Protein AF-A0A7W9Q2K6-F1 (afdb_monomer_lite)

Secondary structure (DSSP, 8-state):
--SEEE-TT----SHHHHHSBTTEEEETTEEEE-S--SSHHHHHHHHHHHHH-TT--EEETTSSPPGGG---SEEEETTEEE-----GGGTT---EEEE-TTS-EEEE----

Radius of gyration: 14.43 Å; chains: 1; bounding box: 39×26×38 Å

pLDDT: mean 93.36, std 7.51, range [47.97, 98.19]

Structure (mmCIF, N/CA/C/O backbone):
data_AF-A0A7W9Q2K6-F1
#
_entry.id   AF-A0A7W9Q2K6-F1
#
loop_
_atom_site.group_PDB
_atom_site.id
_atom_site.type_symbol
_atom_site.label_atom_id
_atom_site.label_alt_id
_atom_site.label_comp_id
_atom_site.label_asym_id
_atom_site.label_entity_id
_atom_site.label_seq_id
_atom_site.pdbx_PDB_ins_code
_atom_site.Cartn_x
_atom_site.Cartn_y
_atom_site.Cartn_z
_atom_site.occupancy
_atom_site.B_iso_or_equiv
_atom_site.auth_seq_id
_atom_site.auth_comp_id
_atom_site.auth_asym_id
_atom_site.auth_atom_id
_atom_site.pdbx_P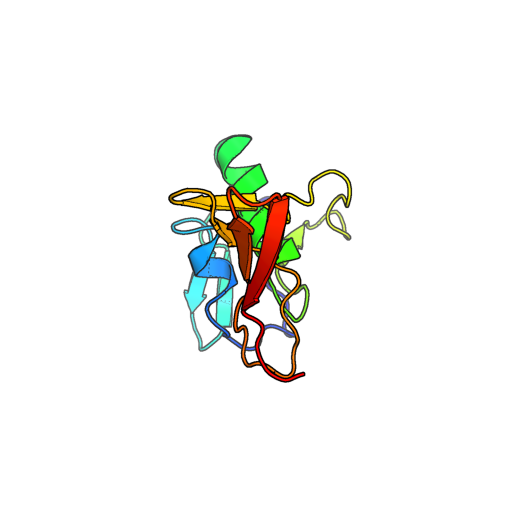DB_model_num
ATOM 1 N N . MET A 1 1 ? 8.959 3.085 -18.955 1.00 47.97 1 MET A N 1
ATOM 2 C CA . MET A 1 1 ? 8.893 2.147 -17.815 1.00 47.97 1 MET A CA 1
ATOM 3 C C . MET A 1 1 ? 8.063 2.864 -16.783 1.00 47.97 1 MET A C 1
ATOM 5 O O . MET A 1 1 ? 8.471 3.899 -16.271 1.00 47.97 1 MET A O 1
ATOM 9 N N . ASP A 1 2 ? 6.804 2.476 -16.727 1.00 60.84 2 ASP A N 1
ATOM 10 C CA . ASP A 1 2 ? 5.732 3.457 -16.723 1.00 60.84 2 ASP A CA 1
ATOM 11 C C . ASP A 1 2 ? 5.330 3.830 -15.298 1.00 60.84 2 ASP A C 1
ATOM 13 O O . ASP A 1 2 ? 4.727 3.056 -14.558 1.00 60.84 2 ASP A O 1
ATOM 17 N N . GLY A 1 3 ? 5.726 5.048 -14.926 1.00 85.31 3 GLY A N 1
ATOM 18 C CA . GLY A 1 3 ? 5.231 5.825 -13.794 1.00 85.31 3 GLY A CA 1
ATOM 19 C C . GLY A 1 3 ? 5.722 5.422 -12.408 1.00 85.31 3 GLY A C 1
ATOM 20 O O . GLY A 1 3 ? 5.891 6.318 -11.587 1.00 85.31 3 GLY A O 1
ATOM 21 N N . TRP A 1 4 ? 5.979 4.140 -12.142 1.00 94.25 4 TRP A N 1
ATOM 22 C CA . TRP A 1 4 ? 6.143 3.615 -10.781 1.00 94.25 4 TRP A CA 1
ATOM 23 C C . TRP A 1 4 ? 7.320 2.650 -10.632 1.00 94.25 4 TRP A C 1
ATOM 25 O O . TRP A 1 4 ? 7.664 1.920 -11.557 1.00 94.25 4 TRP A O 1
ATOM 35 N N . TYR A 1 5 ? 7.909 2.612 -9.437 1.00 95.44 5 TYR A N 1
ATOM 36 C CA . TYR A 1 5 ? 8.941 1.645 -9.062 1.00 95.44 5 TYR A CA 1
ATOM 37 C C . TYR A 1 5 ? 8.883 1.309 -7.566 1.00 95.44 5 TYR A C 1
ATOM 39 O O . TYR A 1 5 ? 8.270 2.036 -6.779 1.00 95.44 5 TYR A O 1
ATOM 47 N N . VAL A 1 6 ? 9.529 0.205 -7.181 1.00 97.00 6 VAL A N 1
ATOM 48 C CA . VAL A 1 6 ? 9.811 -0.133 -5.779 1.00 97.00 6 VAL A CA 1
ATOM 49 C C . VAL A 1 6 ? 11.305 0.045 -5.533 1.00 97.00 6 VAL A C 1
ATOM 51 O O . VAL A 1 6 ? 12.116 -0.498 -6.280 1.00 97.00 6 VAL A O 1
ATOM 54 N N . ASP A 1 7 ? 11.673 0.826 -4.521 1.00 95.94 7 ASP A N 1
ATOM 55 C CA . ASP A 1 7 ? 13.077 1.072 -4.188 1.00 95.94 7 ASP A CA 1
ATOM 56 C C . ASP A 1 7 ? 13.699 0.025 -3.249 1.00 95.94 7 ASP A C 1
ATOM 58 O O . ASP A 1 7 ? 13.056 -0.914 -2.770 1.00 95.94 7 ASP A O 1
ATOM 62 N N . ASP A 1 8 ? 14.997 0.183 -3.001 1.00 95.94 8 ASP A N 1
ATOM 63 C CA . ASP A 1 8 ? 15.830 -0.770 -2.275 1.00 95.94 8 ASP A CA 1
ATOM 64 C C . ASP A 1 8 ? 15.499 -0.904 -0.785 1.00 95.94 8 ASP A C 1
ATOM 66 O O . ASP A 1 8 ? 15.846 -1.933 -0.200 1.00 95.94 8 ASP A O 1
ATOM 70 N N . ARG A 1 9 ? 14.770 0.063 -0.214 1.00 96.06 9 ARG A N 1
ATOM 71 C CA . ARG A 1 9 ? 14.300 0.069 1.179 1.00 96.06 9 ARG A CA 1
ATOM 72 C C . ARG A 1 9 ? 13.164 -0.929 1.421 1.00 96.06 9 ARG A 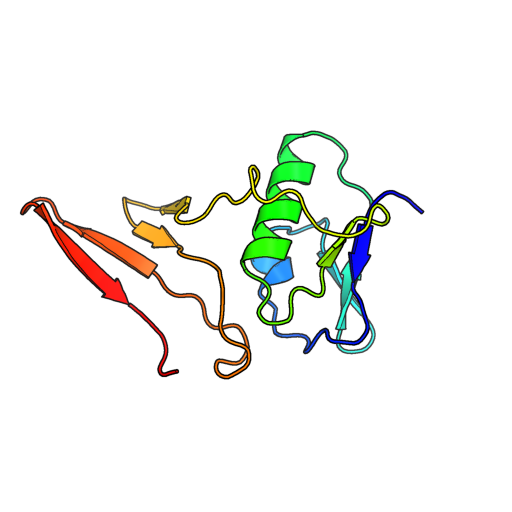C 1
ATOM 74 O O . ARG A 1 9 ? 12.748 -1.092 2.564 1.00 96.06 9 ARG A O 1
ATOM 81 N N . CYS A 1 10 ? 12.636 -1.574 0.377 1.00 97.19 10 CYS A N 1
ATOM 82 C CA . CYS A 1 10 ? 11.595 -2.588 0.508 1.00 97.19 10 CYS A CA 1
ATOM 83 C C . CYS A 1 10 ? 12.080 -3.766 1.365 1.00 97.19 10 CYS A C 1
ATOM 85 O O . CYS A 1 10 ? 13.122 -4.358 1.091 1.00 97.19 10 CYS A O 1
ATOM 87 N N . THR A 1 11 ? 11.278 -4.137 2.363 1.00 96.31 11 THR A N 1
ATOM 88 C CA . THR A 1 11 ? 11.555 -5.238 3.300 1.00 96.31 11 THR A CA 1
ATOM 89 C C . THR A 1 11 ? 10.738 -6.503 3.016 1.00 96.31 11 THR A C 1
ATOM 91 O O . THR A 1 11 ? 10.676 -7.390 3.858 1.00 96.31 11 THR A O 1
ATOM 94 N N . ASN A 1 12 ? 10.074 -6.580 1.856 1.00 96.44 12 ASN A N 1
ATOM 95 C CA . ASN A 1 12 ? 9.202 -7.696 1.457 1.00 96.44 12 ASN A CA 1
ATOM 96 C C . ASN A 1 12 ? 8.078 -8.036 2.457 1.00 96.44 12 ASN A C 1
ATOM 98 O O . ASN A 1 12 ? 7.692 -9.187 2.614 1.00 96.44 12 ASN A O 1
ATOM 102 N N . CYS A 1 13 ? 7.526 -7.020 3.120 1.00 95.25 13 CYS A N 1
ATOM 103 C CA . CYS A 1 13 ? 6.488 -7.158 4.150 1.00 95.25 13 CYS A CA 1
ATOM 104 C C . CYS A 1 13 ? 5.082 -7.565 3.655 1.00 95.25 13 CYS A C 1
ATOM 106 O O . CYS A 1 13 ? 4.131 -7.485 4.420 1.00 95.25 13 CYS A O 1
ATOM 108 N N . ASP A 1 14 ? 4.919 -7.921 2.379 1.00 95.31 14 ASP A N 1
ATOM 109 C CA . ASP A 1 14 ? 3.645 -8.269 1.721 1.00 95.31 14 ASP A CA 1
ATOM 110 C C . ASP A 1 14 ? 2.581 -7.160 1.567 1.00 95.31 14 ASP A C 1
ATOM 112 O O . ASP A 1 14 ? 1.858 -7.154 0.574 1.00 95.31 14 ASP A O 1
ATOM 116 N N . VAL A 1 15 ? 2.543 -6.154 2.443 1.00 96.88 15 VAL A N 1
ATOM 117 C CA . VAL A 1 15 ? 1.517 -5.086 2.487 1.00 96.88 15 VAL A CA 1
ATOM 118 C C . VAL A 1 15 ? 1.147 -4.502 1.124 1.00 96.88 15 VAL A C 1
ATOM 120 O O . VAL A 1 15 ? -0.026 -4.341 0.805 1.00 96.88 15 VAL A O 1
ATOM 123 N N . ALA A 1 16 ? 2.134 -4.187 0.285 1.00 97.44 16 ALA A N 1
ATOM 124 C CA . ALA A 1 16 ? 1.877 -3.575 -1.017 1.00 97.44 16 ALA A CA 1
ATOM 125 C C . ALA A 1 16 ? 1.021 -4.465 -1.939 1.00 97.44 16 ALA A C 1
ATOM 127 O O . ALA A 1 16 ? 0.198 -3.953 -2.700 1.00 97.44 16 ALA A O 1
ATOM 128 N N . ARG A 1 17 ? 1.180 -5.791 -1.844 1.00 97.12 17 ARG A N 1
ATOM 129 C CA . ARG A 1 17 ? 0.417 -6.778 -2.622 1.00 97.12 17 ARG A CA 1
ATOM 130 C C . ARG A 1 17 ? -1.028 -6.896 -2.144 1.00 97.12 17 ARG A C 1
ATOM 132 O O . ARG A 1 17 ? -1.895 -7.193 -2.958 1.00 97.12 17 ARG A O 1
ATOM 139 N N . GLN A 1 18 ? -1.296 -6.587 -0.875 1.00 96.31 18 GLN A N 1
ATOM 140 C CA . GLN A 1 18 ? -2.650 -6.569 -0.309 1.00 96.31 18 GLN A CA 1
ATOM 141 C C . GLN A 1 18 ? -3.496 -5.432 -0.900 1.00 96.31 18 GLN A C 1
ATOM 143 O O . GLN A 1 18 ? -4.679 -5.617 -1.166 1.00 96.31 18 GLN A O 1
ATOM 148 N N . PHE A 1 19 ? -2.888 -4.267 -1.155 1.00 97.50 19 PHE A N 1
ATOM 149 C CA . PHE A 1 19 ? -3.602 -3.082 -1.656 1.00 97.50 19 PHE A CA 1
ATOM 150 C C . PHE A 1 19 ? -3.596 -2.936 -3.181 1.00 97.50 19 PHE A C 1
ATOM 152 O O . PHE A 1 19 ? -4.500 -2.319 -3.746 1.00 97.50 19 PHE A O 1
ATOM 159 N N . ALA A 1 20 ? -2.596 -3.496 -3.862 1.00 97.44 20 ALA A N 1
ATOM 160 C CA . ALA A 1 20 ? -2.458 -3.402 -5.312 1.00 97.44 20 ALA A CA 1
ATOM 161 C C . ALA A 1 20 ? -2.210 -4.778 -5.969 1.00 97.44 20 ALA A C 1
ATOM 163 O O . ALA A 1 20 ? -1.225 -4.940 -6.701 1.00 97.44 20 ALA A O 1
ATOM 164 N N . PRO A 1 21 ? -3.086 -5.781 -5.741 1.00 96.75 21 PRO A N 1
ATOM 165 C CA . PRO A 1 21 ? -2.927 -7.101 -6.342 1.00 96.75 21 PRO A CA 1
ATOM 166 C C . PRO A 1 21 ? -2.974 -7.010 -7.872 1.00 96.75 21 PRO A C 1
ATOM 168 O O . PRO A 1 21 ? -3.751 -6.245 -8.449 1.00 96.75 21 PRO A O 1
ATOM 171 N N . GLY A 1 22 ? -2.098 -7.767 -8.536 1.00 96.44 22 GLY A N 1
ATOM 172 C CA . GLY A 1 22 ? -1.941 -7.752 -9.997 1.00 96.44 22 GLY A CA 1
ATOM 173 C C . GLY A 1 22 ? -1.173 -6.545 -10.561 1.00 96.44 22 GLY A C 1
ATOM 174 O O . GLY A 1 22 ? -0.828 -6.560 -11.742 1.00 96.44 22 GLY A O 1
ATOM 175 N N . LEU A 1 23 ? -0.876 -5.533 -9.735 1.00 97.75 23 LEU A N 1
ATOM 176 C CA . LEU A 1 23 ? 0.034 -4.421 -10.050 1.00 97.75 23 LEU A CA 1
ATOM 177 C C . LEU A 1 23 ? 1.374 -4.588 -9.339 1.00 97.75 23 LEU A C 1
ATOM 179 O O . LEU A 1 23 ? 2.420 -4.319 -9.925 1.00 97.75 23 LEU A O 1
ATOM 183 N N . ILE A 1 24 ? 1.338 -5.050 -8.088 1.00 98.19 24 ILE A N 1
ATOM 184 C CA . ILE A 1 24 ? 2.514 -5.366 -7.284 1.00 98.19 24 ILE A CA 1
ATOM 185 C C . ILE A 1 24 ? 2.616 -6.880 -7.114 1.00 98.19 24 ILE A C 1
ATOM 187 O O . ILE A 1 24 ? 1.637 -7.549 -6.783 1.00 98.19 24 ILE A O 1
ATOM 191 N N . GLY A 1 25 ? 3.814 -7.409 -7.340 1.00 97.94 25 GLY A N 1
ATOM 192 C CA . GLY A 1 25 ? 4.155 -8.815 -7.149 1.00 97.94 25 GLY A CA 1
ATOM 193 C C . GLY A 1 25 ? 5.368 -8.985 -6.248 1.00 97.94 25 GLY A C 1
ATOM 194 O O . GLY A 1 25 ? 5.788 -8.050 -5.563 1.00 97.94 25 GLY A O 1
ATOM 195 N N . GLU A 1 26 ? 5.927 -10.189 -6.242 1.00 97.69 26 GLU A N 1
ATOM 196 C CA . GLU A 1 26 ? 7.176 -10.510 -5.557 1.00 97.69 26 GLU A CA 1
ATOM 197 C C . GLU A 1 26 ? 8.200 -11.044 -6.557 1.00 97.69 26 GLU A C 1
ATOM 199 O O . GLU A 1 26 ? 7.867 -11.886 -7.388 1.00 97.69 26 GLU A O 1
ATOM 204 N N . ALA A 1 27 ? 9.433 -10.555 -6.465 1.00 97.00 27 ALA A N 1
ATOM 205 C CA . ALA A 1 27 ? 10.590 -11.102 -7.161 1.00 97.00 27 ALA A CA 1
ATOM 206 C C . ALA A 1 27 ? 11.843 -10.857 -6.311 1.00 97.00 27 ALA A C 1
ATOM 208 O O . ALA A 1 27 ? 11.963 -9.810 -5.675 1.00 97.00 27 ALA A O 1
ATOM 209 N N . ASP A 1 28 ? 12.753 -11.832 -6.277 1.00 95.19 28 ASP A N 1
ATOM 210 C CA . ASP A 1 28 ? 14.059 -11.734 -5.605 1.00 95.19 28 ASP A CA 1
ATOM 211 C C . ASP A 1 28 ? 13.991 -11.237 -4.148 1.00 95.19 28 ASP A C 1
ATOM 213 O O . ASP A 1 28 ? 14.817 -10.447 -3.688 1.00 95.19 28 ASP A O 1
ATOM 217 N N . GLY A 1 29 ? 12.969 -11.685 -3.409 1.00 94.81 29 GLY A N 1
ATOM 218 C CA . GLY A 1 29 ? 12.767 -11.311 -2.010 1.00 94.81 29 GLY A CA 1
ATOM 219 C C . GLY A 1 29 ? 12.410 -9.837 -1.805 1.00 94.81 29 GLY A C 1
ATOM 220 O O . GLY A 1 29 ? 12.706 -9.293 -0.743 1.00 94.81 29 GLY A O 1
ATOM 221 N N . LYS A 1 30 ? 11.804 -9.175 -2.801 1.00 96.06 30 LYS A N 1
ATOM 222 C CA . LYS A 1 30 ? 11.252 -7.815 -2.707 1.00 96.06 30 LYS A CA 1
ATOM 223 C C . LYS A 1 30 ? 9.913 -7.712 -3.430 1.00 96.06 30 LYS A C 1
ATOM 225 O O . LYS A 1 30 ? 9.586 -8.494 -4.321 1.00 96.06 30 LYS A O 1
ATOM 230 N N . SER A 1 31 ? 9.140 -6.690 -3.076 1.00 97.50 31 SER A N 1
ATOM 231 C CA . SER A 1 31 ? 7.992 -6.298 -3.891 1.00 97.50 31 SER A CA 1
ATOM 232 C C . SER A 1 31 ? 8.460 -5.612 -5.177 1.00 97.50 31 SER A C 1
ATOM 234 O O . SER A 1 31 ? 9.416 -4.840 -5.148 1.00 97.50 31 SER A O 1
ATOM 236 N N . VAL A 1 32 ? 7.766 -5.849 -6.290 1.00 97.62 32 VAL A N 1
ATOM 237 C CA . VAL A 1 32 ? 8.074 -5.239 -7.597 1.00 97.62 32 VAL A CA 1
ATOM 238 C C . VAL A 1 32 ? 6.808 -4.752 -8.295 1.00 97.62 32 VAL A C 1
ATOM 240 O O . VAL A 1 32 ? 5.740 -5.338 -8.116 1.00 97.62 32 VAL A O 1
ATOM 243 N N . VAL A 1 33 ? 6.919 -3.693 -9.104 1.00 97.19 33 VAL A N 1
ATOM 244 C CA . VAL A 1 33 ? 5.834 -3.266 -10.003 1.00 97.19 33 VAL A CA 1
ATOM 245 C C . VAL A 1 33 ? 5.824 -4.198 -11.213 1.00 97.19 33 VAL A C 1
ATOM 247 O O . VAL A 1 33 ? 6.796 -4.245 -11.960 1.00 97.19 33 VAL A O 1
ATOM 250 N N . LEU A 1 34 ? 4.736 -4.944 -11.399 1.00 96.88 34 LEU A N 1
ATOM 251 C CA . LEU A 1 34 ? 4.581 -5.909 -12.493 1.00 96.88 34 LEU A CA 1
ATOM 252 C C . LEU A 1 34 ? 4.232 -5.224 -13.816 1.00 96.88 34 LEU A C 1
ATOM 254 O O . LEU A 1 34 ? 4.676 -5.644 -14.881 1.00 96.88 34 LEU A O 1
ATOM 258 N N . ARG A 1 35 ? 3.403 -4.181 -13.739 1.00 95.31 35 ARG A N 1
ATOM 259 C CA . ARG A 1 35 ? 2.913 -3.399 -14.877 1.00 95.31 35 ARG A CA 1
ATOM 260 C C . ARG A 1 35 ? 2.404 -2.035 -14.400 1.00 95.31 35 ARG A C 1
ATOM 262 O O . ARG A 1 35 ? 2.045 -1.912 -13.225 1.00 95.31 35 ARG A O 1
ATOM 269 N N . PRO A 1 36 ? 2.323 -1.026 -15.281 1.00 93.12 36 PRO A N 1
ATOM 270 C CA . PRO A 1 36 ? 1.625 0.211 -14.955 1.00 93.12 36 PRO A CA 1
ATOM 271 C C . PRO A 1 36 ? 0.130 -0.014 -14.666 1.00 93.12 36 PRO A C 1
ATOM 273 O O . PRO A 1 36 ? -0.456 -0.992 -15.155 1.00 93.12 36 PRO A O 1
ATOM 276 N N . PRO A 1 37 ? -0.500 0.898 -13.899 1.00 94.81 37 PRO A N 1
ATOM 277 C CA . PRO A 1 37 ? -1.950 0.932 -13.766 1.00 94.81 37 PRO A CA 1
ATOM 278 C C . PRO A 1 37 ? -2.593 1.263 -15.121 1.00 94.81 37 PRO A C 1
ATOM 280 O O . PRO A 1 37 ? -2.101 2.121 -15.852 1.00 94.81 37 PRO A O 1
ATOM 283 N N . ALA A 1 38 ? -3.689 0.586 -15.455 1.00 95.38 38 ALA A N 1
ATOM 284 C CA . ALA A 1 38 ? -4.425 0.785 -16.703 1.00 95.38 38 ALA A CA 1
ATOM 285 C C . ALA A 1 38 ? -5.439 1.938 -16.626 1.00 95.38 38 ALA A C 1
ATOM 287 O O . ALA A 1 38 ? -5.832 2.484 -17.655 1.00 95.38 38 ALA A O 1
ATOM 288 N N . ASP A 1 39 ? -5.869 2.297 -15.415 1.00 94.88 39 ASP A N 1
ATOM 289 C CA . ASP A 1 39 ? -6.889 3.309 -15.163 1.00 94.88 39 ASP A CA 1
ATOM 290 C C . ASP A 1 39 ? -6.693 4.008 -13.803 1.00 94.88 39 ASP A C 1
ATOM 292 O O . ASP A 1 39 ? -5.818 3.664 -12.998 1.00 94.88 39 ASP A O 1
ATOM 296 N N . ASP A 1 40 ? -7.543 4.999 -13.526 1.00 94.19 40 ASP A N 1
ATOM 297 C CA . ASP A 1 40 ? -7.512 5.757 -12.274 1.00 94.19 40 ASP A CA 1
ATOM 298 C C . ASP A 1 40 ? -7.829 4.904 -11.037 1.00 94.19 40 ASP A C 1
ATOM 300 O O . ASP A 1 40 ? -7.394 5.233 -9.931 1.00 94.19 40 ASP A O 1
ATOM 304 N N . ALA A 1 41 ? -8.595 3.819 -11.180 1.00 95.62 41 ALA A N 1
ATOM 305 C CA . ALA A 1 41 ? -8.919 2.937 -10.062 1.00 95.62 41 ALA A CA 1
ATOM 306 C C . ALA A 1 41 ? -7.700 2.098 -9.652 1.00 95.62 41 ALA A C 1
ATOM 308 O O . ALA A 1 41 ? -7.427 1.939 -8.461 1.00 95.62 41 ALA A O 1
ATOM 309 N N . GLU A 1 42 ? -6.933 1.607 -10.621 1.00 96.69 42 GLU A N 1
ATOM 310 C CA . GLU A 1 42 ? -5.633 0.977 -10.410 1.00 96.69 42 GLU A CA 1
ATOM 311 C C . GLU A 1 42 ? -4.595 1.961 -9.876 1.00 96.69 42 GLU A C 1
ATOM 313 O O . GLU A 1 42 ? -3.834 1.617 -8.969 1.00 96.69 42 GLU A O 1
ATOM 318 N N . ASN A 1 43 ? -4.607 3.208 -10.353 1.00 94.56 43 ASN A N 1
ATOM 319 C CA . ASN A 1 43 ? -3.739 4.244 -9.805 1.00 94.56 43 ASN A CA 1
ATOM 320 C C . ASN A 1 43 ? -4.049 4.504 -8.317 1.00 94.56 43 ASN A C 1
ATOM 322 O O . ASN A 1 43 ? -3.141 4.522 -7.487 1.00 94.56 43 ASN A O 1
ATOM 326 N N . ARG A 1 44 ? -5.332 4.601 -7.936 1.00 95.56 44 ARG A N 1
ATOM 327 C CA . ARG A 1 44 ? -5.745 4.704 -6.521 1.00 95.56 44 ARG A CA 1
ATOM 328 C C . ARG A 1 44 ? -5.293 3.502 -5.683 1.00 95.56 44 ARG A C 1
ATOM 330 O O . ARG A 1 44 ? -4.860 3.695 -4.548 1.00 95.56 44 ARG A O 1
ATOM 337 N N . ARG A 1 45 ? -5.326 2.283 -6.235 1.00 96.69 45 ARG A N 1
ATOM 338 C CA . ARG A 1 45 ? -4.786 1.077 -5.573 1.00 96.69 45 ARG A CA 1
ATOM 339 C C . ARG A 1 45 ? -3.274 1.166 -5.334 1.00 96.69 45 ARG A C 1
ATOM 341 O O . ARG A 1 45 ? -2.811 0.833 -4.245 1.00 96.69 45 ARG A O 1
ATOM 348 N N . LEU A 1 46 ? -2.497 1.677 -6.293 1.00 96.25 46 LEU A N 1
ATOM 349 C CA . LEU A 1 46 ? -1.067 1.936 -6.076 1.00 96.25 46 LEU A CA 1
ATOM 350 C C . LEU A 1 46 ? -0.834 2.987 -4.991 1.00 96.25 46 LEU A C 1
A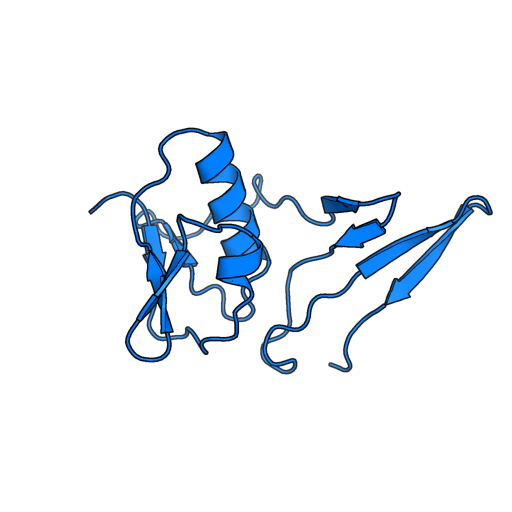TOM 352 O O . LEU A 1 46 ? 0.014 2.777 -4.126 1.00 96.25 46 LEU A O 1
ATOM 356 N N . HIS A 1 47 ? -1.612 4.070 -4.969 1.00 96.81 47 HIS A N 1
ATOM 357 C CA . HIS A 1 47 ? -1.537 5.050 -3.885 1.00 96.81 47 HIS A CA 1
ATOM 358 C C . HIS A 1 47 ? -1.847 4.418 -2.519 1.00 96.81 47 HIS A C 1
ATOM 360 O O . HIS A 1 47 ? -1.080 4.623 -1.580 1.00 96.81 47 HIS A O 1
ATOM 366 N N . ALA A 1 48 ? -2.875 3.571 -2.403 1.00 97.94 48 ALA A N 1
ATOM 367 C CA . ALA A 1 48 ? -3.122 2.798 -1.182 1.00 97.94 48 ALA A CA 1
ATOM 368 C C . ALA A 1 48 ? -1.889 1.976 -0.753 1.00 97.94 48 ALA A C 1
ATOM 370 O O . ALA A 1 48 ? -1.467 2.055 0.401 1.00 97.94 48 ALA A O 1
ATOM 371 N N . ALA A 1 49 ? -1.240 1.270 -1.685 1.00 97.88 49 ALA A N 1
ATOM 372 C CA . ALA A 1 49 ? -0.010 0.527 -1.401 1.00 97.88 49 ALA A CA 1
ATOM 373 C C . ALA A 1 49 ? 1.139 1.437 -0.923 1.00 97.88 49 ALA A C 1
ATOM 375 O O . ALA A 1 49 ? 1.836 1.092 0.033 1.00 97.88 49 ALA A O 1
ATOM 376 N N . VAL A 1 50 ? 1.318 2.621 -1.525 1.00 97.12 50 VAL A N 1
ATOM 377 C CA . VAL A 1 50 ? 2.297 3.628 -1.069 1.00 97.12 50 VAL A CA 1
ATOM 378 C C . VAL A 1 50 ? 2.015 4.044 0.370 1.00 97.12 50 VAL A C 1
ATOM 380 O O . VAL A 1 50 ? 2.950 4.165 1.168 1.00 97.12 50 VAL A O 1
ATOM 383 N N . PHE A 1 51 ? 0.742 4.292 0.700 1.00 97.88 51 PHE A N 1
ATOM 384 C CA . PHE A 1 51 ? 0.372 4.795 2.017 1.00 97.88 51 PHE A CA 1
ATOM 385 C C . PHE A 1 51 ? 0.400 3.742 3.120 1.00 97.88 51 PHE A C 1
ATOM 387 O O . PHE A 1 51 ? 0.670 4.090 4.270 1.00 97.88 51 PHE A O 1
ATOM 394 N N . ALA A 1 52 ? 0.219 2.471 2.772 1.00 97.50 52 ALA A N 1
ATOM 395 C CA . ALA A 1 52 ? 0.349 1.356 3.698 1.00 97.50 52 ALA A CA 1
ATOM 396 C C . ALA A 1 52 ? 1.798 0.881 3.880 1.00 97.50 52 ALA A C 1
ATOM 398 O O . ALA A 1 52 ? 2.154 0.406 4.954 1.00 97.50 52 ALA A O 1
ATOM 399 N N . CYS A 1 53 ? 2.651 1.024 2.860 1.00 97.00 53 CYS A N 1
ATOM 400 C CA . CYS A 1 53 ? 4.031 0.545 2.901 1.00 97.00 53 CYS A CA 1
ATOM 401 C C . CYS A 1 53 ? 4.838 1.196 4.044 1.00 97.00 53 CYS A C 1
ATOM 403 O O . CYS A 1 53 ? 5.006 2.424 4.050 1.00 97.00 53 CYS A O 1
ATOM 405 N N . PRO A 1 54 ? 5.430 0.400 4.956 1.00 95.75 54 PRO A N 1
ATOM 406 C CA . PRO A 1 54 ? 6.110 0.935 6.132 1.00 95.75 54 PRO A CA 1
ATOM 407 C C . PRO A 1 54 ? 7.364 1.748 5.802 1.00 95.75 54 PRO A C 1
ATOM 409 O O . PRO A 1 54 ? 7.714 2.688 6.511 1.00 95.75 54 PRO A O 1
ATOM 412 N N . THR A 1 55 ? 8.024 1.432 4.689 1.00 96.00 55 THR A N 1
ATOM 413 C CA . THR A 1 55 ? 9.249 2.102 4.231 1.00 96.00 55 THR A CA 1
ATOM 414 C C . THR A 1 55 ? 8.999 3.136 3.134 1.00 96.00 55 THR A C 1
ATOM 416 O O . THR A 1 55 ? 9.937 3.802 2.689 1.00 96.00 55 THR A O 1
ATOM 419 N N . ARG A 1 56 ? 7.741 3.302 2.690 1.00 95.62 56 ARG A N 1
ATOM 420 C CA . ARG A 1 56 ? 7.370 4.160 1.546 1.00 95.62 56 ARG A CA 1
ATOM 421 C C . ARG A 1 56 ? 8.206 3.853 0.303 1.00 95.62 56 ARG A C 1
ATOM 423 O O . ARG A 1 56 ? 8.724 4.764 -0.347 1.00 95.62 56 ARG A O 1
ATOM 430 N N . SER A 1 57 ? 8.381 2.561 0.029 1.00 96.75 57 SER A N 1
ATOM 431 C CA . SER A 1 57 ? 9.242 2.072 -1.049 1.00 96.75 57 SER A CA 1
ATOM 432 C C . SER A 1 57 ? 8.574 2.053 -2.416 1.00 96.75 57 SER A C 1
ATOM 434 O O . SER A 1 57 ? 9.287 2.094 -3.410 1.00 96.75 57 SER A O 1
ATOM 436 N N . ILE A 1 58 ? 7.240 2.034 -2.495 1.00 96.56 58 ILE A N 1
ATOM 437 C CA . ILE A 1 58 ? 6.522 2.237 -3.761 1.00 96.56 58 ILE A CA 1
ATOM 438 C C . ILE A 1 58 ? 6.526 3.731 -4.068 1.00 96.56 58 ILE A C 1
ATOM 440 O O . ILE A 1 58 ? 6.107 4.536 -3.232 1.00 96.56 58 ILE A O 1
ATOM 444 N N . ARG A 1 59 ? 7.032 4.119 -5.239 1.00 94.25 59 ARG A N 1
ATOM 445 C CA . ARG A 1 59 ? 7.252 5.526 -5.586 1.00 94.25 59 ARG A CA 1
ATOM 446 C C . ARG A 1 59 ? 6.888 5.819 -7.034 1.00 94.25 59 ARG A C 1
ATOM 448 O O . ARG A 1 59 ? 7.203 5.008 -7.906 1.00 94.25 59 ARG A O 1
ATOM 455 N N . PRO A 1 60 ? 6.296 6.991 -7.311 1.00 93.12 60 PRO A N 1
ATOM 456 C CA . PRO A 1 60 ? 6.214 7.475 -8.670 1.00 93.12 60 PRO A CA 1
ATOM 457 C C . PRO A 1 60 ? 7.589 7.990 -9.119 1.00 93.12 60 PRO A C 1
ATOM 459 O O . PRO A 1 60 ? 8.360 8.532 -8.320 1.00 93.12 60 PRO A O 1
ATOM 462 N N . LEU A 1 61 ? 7.891 7.889 -10.410 1.00 90.88 61 LEU A N 1
ATOM 463 C CA . LEU A 1 61 ? 9.120 8.438 -10.998 1.00 90.88 61 LEU A CA 1
ATOM 464 C C . LEU A 1 61 ? 9.204 9.965 -10.868 1.00 90.88 61 LEU A C 1
ATOM 466 O O . LEU A 1 61 ? 10.296 10.524 -10.831 1.00 90.88 61 LEU A O 1
ATOM 470 N N . THR A 1 62 ? 8.061 10.638 -10.729 1.00 88.56 62 THR A N 1
ATOM 471 C CA . THR A 1 62 ? 7.967 12.084 -10.482 1.00 88.56 62 THR A CA 1
ATOM 472 C C . THR A 1 62 ? 8.404 12.492 -9.070 1.00 88.56 62 THR A C 1
ATOM 474 O O . THR A 1 62 ? 8.518 13.682 -8.786 1.00 88.56 62 THR A O 1
ATOM 477 N N . GLY A 1 63 ? 8.686 11.533 -8.176 1.00 86.94 63 GLY A N 1
ATOM 478 C CA . GLY A 1 63 ? 9.335 11.784 -6.890 1.00 86.94 63 GLY A CA 1
ATOM 479 C C . GLY A 1 63 ? 8.529 11.310 -5.684 1.00 86.94 63 GLY A C 1
ATOM 480 O O . GLY A 1 63 ? 8.710 10.182 -5.214 1.00 86.94 63 GLY A O 1
ATOM 481 N N . ARG A 1 64 ? 7.736 12.206 -5.086 1.00 87.00 64 ARG A N 1
ATOM 482 C CA . ARG A 1 64 ? 6.882 11.896 -3.926 1.00 87.00 64 ARG A CA 1
ATOM 483 C C . ARG A 1 64 ? 5.457 11.638 -4.401 1.00 87.00 64 ARG A C 1
ATOM 485 O O . ARG A 1 64 ? 4.967 12.349 -5.269 1.00 87.00 64 ARG A O 1
ATOM 492 N N . ALA A 1 65 ? 4.801 10.644 -3.808 1.00 89.12 65 ALA A N 1
ATOM 493 C CA . ALA A 1 65 ? 3.379 10.430 -4.039 1.00 89.12 65 ALA A CA 1
ATOM 494 C C . ALA A 1 65 ? 2.565 11.618 -3.510 1.00 89.12 65 ALA A C 1
ATOM 496 O O . ALA A 1 65 ? 2.862 12.153 -2.433 1.00 89.12 65 ALA A O 1
ATOM 497 N N . ASP A 1 66 ? 1.540 11.995 -4.270 1.00 91.31 66 ASP A N 1
ATOM 498 C CA . ASP A 1 66 ? 0.578 13.017 -3.879 1.00 91.31 66 ASP A CA 1
ATOM 499 C C . ASP A 1 66 ? -0.124 12.618 -2.571 1.00 91.31 66 ASP A C 1
ATOM 501 O O . ASP A 1 66 ? -0.716 11.541 -2.467 1.00 91.31 66 ASP A O 1
ATOM 505 N N . GLN A 1 67 ? -0.021 13.488 -1.564 1.00 93.31 67 GLN A N 1
ATOM 506 C CA . GLN A 1 67 ? -0.618 13.297 -0.242 1.00 93.31 67 GLN A CA 1
ATOM 507 C C . GLN A 1 67 ? -2.145 13.393 -0.269 1.00 93.31 67 GLN A C 1
ATOM 509 O O . GLN A 1 67 ? -2.795 12.776 0.570 1.00 93.31 67 GLN A O 1
ATOM 514 N N . SER A 1 68 ? -2.717 14.121 -1.233 1.00 95.00 68 SER A N 1
ATOM 515 C CA . SER A 1 68 ? -4.171 14.241 -1.390 1.00 95.00 68 SER A CA 1
ATOM 516 C C . SER A 1 68 ? -4.834 12.917 -1.784 1.00 95.00 68 SER A C 1
ATOM 518 O O . SER A 1 68 ? -6.027 12.730 -1.565 1.00 95.00 68 SER A O 1
ATOM 520 N N . LEU A 1 69 ? -4.044 11.974 -2.309 1.00 94.75 69 LEU A N 1
ATOM 521 C CA . LEU A 1 69 ? -4.480 10.641 -2.714 1.00 94.75 69 LEU A CA 1
ATOM 522 C C . LEU A 1 69 ? -4.316 9.594 -1.605 1.00 94.75 69 LEU A C 1
ATOM 524 O O . LEU A 1 69 ? -4.407 8.401 -1.887 1.00 94.75 69 LEU A O 1
ATOM 528 N N . ASN A 1 70 ? -4.054 10.010 -0.363 1.00 96.88 70 ASN A N 1
ATOM 529 C CA . ASN A 1 70 ? -4.049 9.106 0.780 1.00 96.88 70 ASN A CA 1
ATOM 530 C C . ASN A 1 70 ? -5.476 8.618 1.087 1.00 96.88 70 ASN A C 1
ATOM 532 O O . ASN A 1 70 ? -6.307 9.427 1.500 1.00 96.88 70 ASN A O 1
ATOM 536 N N . PRO A 1 71 ? -5.775 7.318 0.921 1.00 97.00 71 PRO A N 1
ATOM 537 C CA . PRO A 1 71 ? -7.130 6.811 1.093 1.00 97.00 71 PRO A CA 1
ATOM 538 C C . PRO A 1 71 ? -7.460 6.425 2.540 1.00 97.00 71 PRO A C 1
ATOM 540 O O . PRO A 1 71 ? -8.591 6.030 2.806 1.00 97.00 71 PRO A O 1
ATOM 543 N N . PHE A 1 72 ? -6.487 6.452 3.458 1.00 97.25 72 PHE A N 1
ATOM 544 C CA . PHE A 1 72 ? -6.675 5.927 4.806 1.00 97.25 72 PHE A CA 1
ATOM 545 C C . PHE A 1 72 ? -7.243 6.966 5.793 1.00 97.25 72 PHE A C 1
ATOM 547 O O . PHE A 1 72 ? -6.851 8.134 5.735 1.00 97.25 72 PHE A O 1
ATOM 554 N N . PRO A 1 73 ? -8.090 6.543 6.754 1.00 96.75 73 PRO A N 1
ATOM 555 C CA . PRO A 1 73 ? -8.619 5.185 6.911 1.00 96.75 73 PRO A CA 1
ATOM 556 C C . PRO A 1 73 ? -9.635 4.840 5.807 1.00 96.75 73 PRO A C 1
ATOM 558 O O . PRO A 1 73 ? -10.515 5.641 5.506 1.00 96.75 73 PRO A O 1
ATOM 561 N N . MET A 1 74 ? -9.518 3.650 5.207 1.00 95.88 74 MET A N 1
ATOM 562 C CA . MET A 1 74 ? -10.422 3.188 4.142 1.00 95.88 74 MET A CA 1
ATOM 563 C C . MET A 1 74 ? -11.317 2.061 4.645 1.00 95.88 74 MET A C 1
ATOM 565 O O . MET A 1 74 ? -10.914 1.293 5.518 1.00 95.88 74 MET A O 1
ATOM 569 N N . HIS A 1 75 ? -12.499 1.917 4.054 1.00 95.62 75 HIS A N 1
ATOM 570 C CA . HIS A 1 75 ? -13.354 0.762 4.307 1.00 95.62 75 HIS A CA 1
ATOM 571 C C . HIS A 1 75 ? -12.681 -0.519 3.817 1.00 95.62 75 HIS A C 1
ATOM 573 O O . HIS A 1 75 ? -12.291 -0.605 2.653 1.00 95.62 75 HIS A O 1
ATOM 579 N N . LEU A 1 76 ? -12.557 -1.493 4.718 1.00 94.00 76 LEU A N 1
ATOM 580 C CA . LEU A 1 76 ? -12.133 -2.845 4.381 1.00 94.00 76 LEU A CA 1
ATOM 581 C C . LEU A 1 76 ? -13.353 -3.723 4.092 1.00 94.00 76 LEU A C 1
ATOM 583 O O . LEU A 1 76 ? -13.456 -4.276 3.003 1.00 94.00 76 LEU A O 1
ATOM 587 N N . ASP A 1 77 ? -14.266 -3.814 5.060 1.00 92.00 77 ASP A N 1
ATOM 588 C CA . ASP A 1 77 ? -15.534 -4.554 4.990 1.00 92.00 77 ASP A CA 1
ATOM 589 C C . ASP A 1 77 ? -16.442 -4.147 6.169 1.00 92.00 77 ASP A C 1
ATOM 591 O O . ASP A 1 77 ? -15.938 -3.490 7.071 1.00 92.00 77 ASP A O 1
ATOM 595 N N . ASP A 1 78 ? -17.733 -4.508 6.189 1.00 86.62 78 ASP A N 1
ATOM 596 C CA . ASP A 1 78 ? -18.669 -4.491 7.343 1.00 86.62 78 ASP A CA 1
ATOM 597 C C . ASP A 1 78 ? -18.454 -3.380 8.409 1.00 86.62 78 ASP A C 1
ATOM 599 O O . ASP A 1 78 ? -18.503 -3.597 9.622 1.00 86.62 78 ASP A O 1
ATOM 603 N N . GLY A 1 79 ? -18.191 -2.146 7.965 1.00 89.81 79 GLY A N 1
ATOM 604 C CA . GLY A 1 79 ? -17.904 -1.000 8.839 1.00 89.81 79 GLY A CA 1
ATOM 605 C C . GLY A 1 79 ? -16.502 -0.969 9.470 1.00 89.81 79 GLY A C 1
ATOM 606 O O . GLY A 1 79 ? -16.152 0.033 10.084 1.00 89.81 79 GLY A O 1
ATOM 607 N N . VAL A 1 80 ? -15.673 -1.995 9.286 1.00 96.25 80 VAL A N 1
ATOM 608 C CA . VAL A 1 80 ? -14.248 -2.013 9.634 1.00 96.25 80 VAL A CA 1
ATOM 609 C C . VAL A 1 80 ? -13.466 -1.112 8.685 1.00 96.25 80 VAL A C 1
ATOM 611 O O . VAL A 1 80 ? -13.535 -1.229 7.458 1.00 96.25 80 VAL A O 1
ATOM 614 N N . LEU A 1 81 ? -12.665 -0.233 9.273 1.00 97.38 81 LEU A N 1
ATOM 615 C CA . LEU A 1 81 ? -11.714 0.594 8.559 1.00 97.38 81 LEU A CA 1
ATOM 616 C C . LEU A 1 81 ? -10.307 0.029 8.737 1.00 97.38 81 LEU A C 1
ATOM 618 O O . 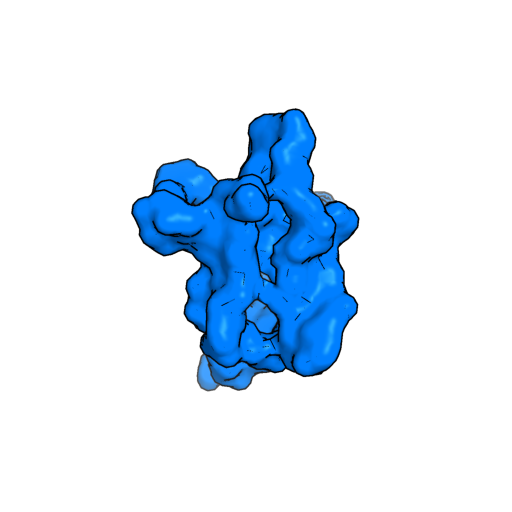LEU A 1 81 ? -9.912 -0.332 9.843 1.00 97.38 81 LEU A O 1
ATOM 622 N N . ILE A 1 82 ? -9.531 -0.004 7.663 1.00 97.12 82 ILE A N 1
ATOM 623 C CA . ILE A 1 82 ? -8.089 -0.249 7.704 1.00 97.12 82 ILE A CA 1
ATOM 624 C C . ILE A 1 82 ? -7.366 1.099 7.653 1.00 97.12 82 ILE A C 1
ATOM 626 O O . ILE A 1 82 ? -7.768 1.998 6.913 1.00 97.12 82 ILE A O 1
ATOM 630 N N . CYS A 1 83 ? -6.328 1.268 8.469 1.00 96.19 83 CYS A N 1
ATOM 631 C CA . CYS A 1 83 ? -5.728 2.579 8.742 1.00 96.19 83 CYS A CA 1
ATOM 632 C C . CYS A 1 83 ? -4.445 2.867 7.944 1.00 96.19 83 CYS A C 1
ATOM 634 O O . CYS A 1 83 ? -3.990 4.010 7.927 1.00 96.19 83 CYS A O 1
ATOM 636 N N . GLY A 1 84 ? -3.859 1.860 7.287 1.00 95.50 84 GLY A N 1
ATOM 637 C CA . GLY A 1 84 ? -2.593 1.994 6.560 1.00 95.50 84 GLY A CA 1
ATOM 638 C C . GLY A 1 84 ? -1.462 2.549 7.436 1.00 95.50 84 GLY A C 1
ATOM 639 O O . GLY A 1 84 ? -1.446 2.358 8.649 1.00 95.50 84 GLY A O 1
ATOM 640 N N . HIS A 1 85 ? -0.511 3.264 6.822 1.00 95.38 85 HIS A N 1
ATOM 641 C CA . HIS A 1 85 ? 0.623 3.892 7.513 1.00 95.38 85 HIS A CA 1
ATOM 642 C C . HIS A 1 85 ? 1.404 2.941 8.437 1.00 95.38 85 HIS A C 1
ATOM 644 O O . HIS A 1 85 ? 1.800 3.331 9.537 1.00 95.38 85 HIS A O 1
ATOM 650 N N . ASN A 1 86 ? 1.646 1.710 7.977 1.00 95.62 86 ASN A N 1
ATOM 651 C CA . ASN A 1 86 ? 2.222 0.660 8.814 1.00 95.62 86 ASN A CA 1
ATOM 652 C C . ASN A 1 86 ? 3.621 1.047 9.316 1.00 95.62 86 ASN A C 1
ATOM 654 O O . ASN A 1 86 ? 4.359 1.800 8.676 1.00 95.62 86 ASN A O 1
ATOM 658 N N . SER A 1 87 ? 3.994 0.522 10.480 1.00 92.88 87 SER A N 1
ATOM 659 C CA . SER A 1 87 ? 5.284 0.813 11.107 1.00 92.88 87 SER A CA 1
ATOM 660 C C . SER A 1 87 ? 6.384 -0.110 10.567 1.00 92.88 87 SER A C 1
ATOM 662 O O . SER A 1 87 ? 6.151 -1.319 10.438 1.00 92.88 87 SER A O 1
ATOM 664 N N . PRO A 1 88 ? 7.616 0.389 10.335 1.00 91.38 88 PRO A N 1
ATOM 665 C CA . PRO A 1 88 ? 8.761 -0.463 10.001 1.00 91.38 88 PRO A CA 1
ATOM 666 C C . PRO A 1 88 ? 9.109 -1.473 11.107 1.00 91.38 88 PRO A C 1
ATOM 668 O O . PRO A 1 88 ? 9.775 -2.464 10.825 1.00 91.38 88 PRO A O 1
ATOM 671 N N . HIS A 1 89 ? 8.624 -1.274 12.336 1.00 90.69 89 HIS A N 1
ATOM 672 C CA . HIS A 1 89 ? 8.858 -2.169 13.476 1.00 90.69 89 HIS A CA 1
ATOM 673 C C . HIS A 1 89 ? 7.896 -3.365 13.540 1.00 90.69 89 HIS A C 1
ATOM 675 O O . HIS A 1 89 ? 8.080 -4.259 14.356 1.00 90.69 89 HIS A O 1
ATOM 681 N N . THR A 1 90 ? 6.885 -3.405 12.668 1.00 87.94 90 THR A N 1
ATOM 682 C CA . THR A 1 90 ? 5.755 -4.353 12.773 1.00 87.94 90 THR A CA 1
ATOM 683 C C . THR A 1 90 ? 5.713 -5.374 11.639 1.00 87.94 90 THR A C 1
ATOM 685 O O . THR A 1 90 ? 4.687 -6.006 11.410 1.00 87.94 90 THR A O 1
ATOM 688 N N . ALA A 1 91 ? 6.808 -5.507 10.881 1.00 85.62 91 ALA A N 1
ATOM 689 C CA . ALA A 1 91 ? 6.892 -6.363 9.691 1.00 85.62 91 ALA A CA 1
ATOM 690 C C . ALA A 1 91 ? 5.724 -6.165 8.696 1.00 85.62 91 ALA A C 1
ATOM 692 O O . ALA A 1 91 ? 5.356 -7.085 7.974 1.00 85.62 91 ALA A O 1
ATOM 693 N N . GLY A 1 92 ? 5.152 -4.955 8.640 1.00 84.75 92 GLY A N 1
ATOM 694 C CA . GLY A 1 92 ? 4.027 -4.628 7.764 1.00 84.75 92 GLY A CA 1
ATOM 695 C C . GLY A 1 92 ? 2.643 -4.940 8.331 1.00 84.75 92 GLY A C 1
ATOM 696 O O . GLY A 1 92 ? 1.676 -4.895 7.581 1.00 84.75 92 GLY A O 1
ATOM 697 N N . ALA A 1 93 ? 2.494 -5.220 9.622 1.00 92.81 93 ALA A N 1
ATOM 698 C CA . ALA A 1 93 ? 1.168 -5.440 10.176 1.00 92.81 93 ALA A CA 1
ATOM 699 C C . ALA A 1 93 ? 0.260 -4.200 10.028 1.00 92.81 93 ALA A C 1
ATOM 701 O O . ALA A 1 93 ? 0.687 -3.059 10.219 1.00 92.81 93 ALA A O 1
ATOM 702 N N . ASN A 1 94 ? -0.998 -4.441 9.650 1.00 94.62 94 ASN A N 1
ATOM 703 C CA . ASN A 1 94 ? -2.008 -3.399 9.490 1.00 94.62 94 ASN A CA 1
ATOM 704 C C . ASN A 1 94 ? -2.689 -3.094 10.827 1.00 94.62 94 ASN A C 1
ATOM 706 O O . ASN A 1 94 ? -2.895 -3.991 11.647 1.00 94.62 94 ASN A O 1
ATOM 710 N N . SER A 1 95 ? -3.110 -1.842 10.991 1.00 95.06 95 SER A N 1
ATOM 711 C CA . SER A 1 95 ? -4.018 -1.429 12.059 1.00 95.06 95 SER A CA 1
ATOM 712 C C . SER A 1 95 ? -5.428 -1.192 11.526 1.00 95.06 95 SER A C 1
ATOM 714 O O . SER A 1 95 ? -5.620 -0.827 10.360 1.00 95.06 95 SER A O 1
ATOM 716 N N . TYR A 1 96 ? -6.414 -1.409 12.392 1.00 96.00 96 TYR A N 1
ATOM 717 C CA . TYR A 1 96 ? -7.830 -1.357 12.059 1.00 96.00 96 TYR A CA 1
ATOM 718 C C . TYR A 1 96 ? -8.601 -0.533 13.083 1.00 96.00 96 TYR A C 1
ATOM 720 O O . TYR A 1 96 ? -8.314 -0.568 14.281 1.00 96.00 96 TYR A O 1
ATOM 728 N N . LEU A 1 97 ? -9.633 0.157 12.611 1.00 96.62 97 LEU A N 1
ATOM 729 C CA . LEU A 1 97 ? -10.587 0.883 13.431 1.00 96.62 97 LEU A CA 1
ATOM 730 C C . LEU A 1 97 ? -11.982 0.306 13.193 1.00 96.62 97 LEU A C 1
ATOM 732 O O . LEU A 1 97 ? -12.443 0.227 12.058 1.00 96.62 97 LEU A O 1
ATOM 736 N N . LEU A 1 98 ? -12.662 -0.073 14.270 1.00 96.06 98 LEU A N 1
ATOM 737 C CA . LEU A 1 98 ? -14.045 -0.534 14.258 1.00 96.06 98 LEU A CA 1
ATOM 738 C C . LEU A 1 98 ? -14.936 0.522 14.930 1.00 96.06 98 LEU A C 1
ATOM 740 O O . LEU A 1 98 ? -14.979 0.587 16.167 1.00 96.06 98 LEU A O 1
ATOM 744 N N . PRO A 1 99 ? -15.653 1.352 14.155 1.00 94.75 99 PRO A N 1
ATOM 745 C CA . PRO A 1 99 ? -16.744 2.175 14.652 1.00 94.75 99 PRO A CA 1
ATOM 746 C C . PRO A 1 99 ? -17.872 1.277 15.162 1.00 94.75 99 PRO A C 1
ATOM 748 O O . PRO A 1 99 ? -18.250 0.299 14.519 1.00 94.75 99 PRO A O 1
ATOM 751 N N . ARG A 1 100 ? -18.426 1.599 16.329 1.00 93.25 100 ARG A N 1
ATOM 752 C CA . ARG A 1 100 ? -19.494 0.815 16.956 1.00 93.25 100 ARG A CA 1
ATOM 753 C C . ARG A 1 100 ? -20.807 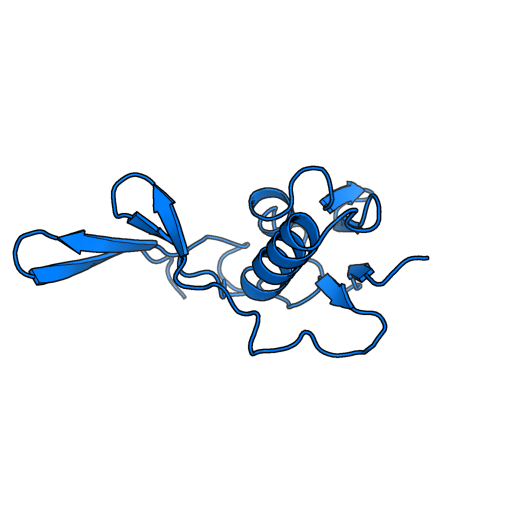1.598 16.964 1.00 93.25 100 ARG A C 1
ATOM 755 O O . ARG A 1 100 ? -20.773 2.818 17.130 1.00 93.25 100 ARG A O 1
ATOM 762 N N . PRO A 1 101 ? -21.972 0.923 16.910 1.00 92.44 101 PRO A N 1
ATOM 763 C CA . PRO A 1 101 ? -23.280 1.589 16.949 1.00 92.44 101 PRO A CA 1
ATOM 764 C C . PRO A 1 101 ? -23.504 2.482 18.177 1.00 92.44 101 PRO A C 1
ATOM 766 O O . PRO A 1 101 ? -24.275 3.432 18.122 1.00 92.44 101 PRO A O 1
ATOM 769 N N . SER A 1 102 ? -22.805 2.210 19.283 1.00 94.00 102 SER A N 1
ATOM 770 C CA . SER A 1 102 ? -22.816 3.036 20.495 1.00 94.00 102 SER A CA 1
ATOM 771 C C . SER A 1 102 ? -22.127 4.401 20.342 1.00 94.00 102 SER A C 1
ATOM 773 O O . SER A 1 102 ? -22.073 5.151 21.311 1.00 94.00 102 SER A O 1
ATOM 775 N N . GLY A 1 103 ? -21.538 4.706 19.181 1.00 93.25 103 GLY A N 1
ATOM 776 C CA . GLY A 1 103 ? -20.762 5.926 18.932 1.00 93.25 103 GLY A CA 1
ATOM 777 C C . GLY A 1 103 ? -19.310 5.865 19.4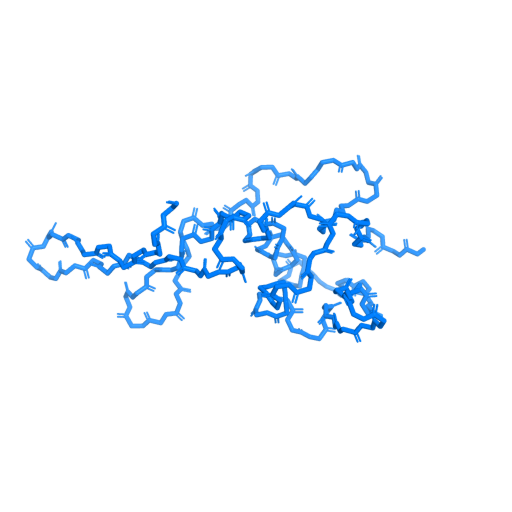22 1.00 93.25 103 GLY A C 1
ATOM 778 O O . GLY A 1 103 ? -18.563 6.824 19.258 1.00 93.25 103 GLY A O 1
ATOM 779 N N . THR A 1 104 ? -18.883 4.743 20.010 1.00 95.69 104 THR A N 1
ATOM 780 C CA . THR A 1 104 ? -17.483 4.500 20.391 1.00 95.69 104 THR A CA 1
ATOM 781 C C . THR A 1 104 ? -16.720 3.824 19.254 1.00 95.69 104 THR A C 1
ATOM 783 O O . THR A 1 104 ? -17.321 3.267 18.339 1.00 95.69 104 THR A O 1
ATOM 786 N N . SER A 1 105 ? -15.387 3.848 19.306 1.00 94.94 105 SER A N 1
ATOM 787 C CA . SER A 1 105 ? -14.533 3.124 18.354 1.00 94.94 105 SER A CA 1
ATOM 788 C C . SER A 1 105 ? -13.580 2.182 19.083 1.00 94.94 105 SER A C 1
ATOM 790 O O . SER A 1 105 ? -13.128 2.485 20.187 1.00 94.94 105 SER A O 1
ATOM 792 N N . MET A 1 106 ? -13.282 1.038 18.468 1.00 95.56 106 MET A N 1
ATOM 793 C CA . MET A 1 106 ? -12.260 0.092 18.918 1.00 95.56 106 MET A CA 1
ATOM 794 C C . MET A 1 106 ? -11.088 0.111 17.937 1.00 95.56 106 MET A C 1
ATOM 796 O O . MET A 1 106 ? -11.296 -0.050 16.739 1.00 95.56 106 MET A O 1
ATOM 800 N N . MET A 1 107 ? -9.872 0.300 18.448 1.00 94.81 107 MET A N 1
ATOM 801 C CA . MET A 1 107 ? -8.635 0.219 17.668 1.00 94.81 107 MET A CA 1
ATOM 802 C C . MET A 1 107 ? -8.007 -1.161 17.864 1.00 94.81 107 MET A C 1
ATOM 804 O O . MET A 1 107 ? -7.785 -1.578 19.001 1.00 94.81 107 MET A O 1
ATOM 808 N N . ILE A 1 108 ? -7.709 -1.846 16.763 1.00 93.69 108 ILE A N 1
ATOM 809 C CA . ILE A 1 108 ? -6.884 -3.051 16.732 1.00 93.69 108 ILE A CA 1
ATOM 810 C C . ILE A 1 108 ? -5.570 -2.638 16.081 1.00 93.69 108 ILE A C 1
ATOM 812 O O . ILE A 1 108 ? -5.507 -2.449 14.868 1.00 93.69 108 ILE A O 1
ATOM 816 N N . ASP A 1 109 ? -4.537 -2.441 16.892 1.00 89.38 109 ASP A N 1
ATOM 817 C CA . ASP A 1 109 ? -3.208 -2.052 16.424 1.00 89.38 109 ASP A CA 1
ATOM 818 C C . ASP A 1 109 ? -2.187 -3.130 16.786 1.00 89.38 109 ASP A C 1
ATOM 820 O O . ASP A 1 109 ? -2.411 -3.978 17.655 1.00 89.38 109 ASP A O 1
ATOM 824 N N . THR A 1 110 ? -1.050 -3.075 16.115 1.00 78.12 110 THR A N 1
ATOM 825 C CA . THR A 1 110 ? 0.125 -3.858 16.470 1.00 78.12 110 THR A CA 1
ATOM 826 C C . THR A 1 110 ? 1.021 -3.070 17.421 1.00 78.12 110 THR A C 1
ATOM 828 O O . THR A 1 110 ? 1.058 -1.840 17.342 1.00 78.12 110 THR A O 1
ATOM 831 N N . PRO A 1 111 ? 1.731 -3.734 18.352 1.00 68.31 111 PRO A N 1
ATOM 832 C CA . PRO A 1 111 ? 2.672 -3.047 19.229 1.00 68.31 111 PRO A CA 1
ATOM 833 C C . PRO A 1 111 ? 3.702 -2.277 18.395 1.00 68.31 111 PRO A C 1
ATOM 835 O O . PRO A 1 111 ? 4.252 -2.833 17.445 1.00 68.31 111 PRO A O 1
ATOM 838 N N . ARG A 1 112 ? 3.940 -1.009 18.736 1.00 59.50 112 ARG A N 1
ATOM 839 C CA . ARG A 1 112 ? 4.977 -0.192 18.093 1.00 59.50 112 ARG A CA 1
ATOM 840 C C . ARG A 1 112 ? 6.356 -0.470 18.661 1.00 59.50 112 ARG A C 1
ATOM 842 O O . ARG A 1 112 ? 6.444 -0.671 19.893 1.00 59.50 112 ARG A O 1
#

Sequence (112 aa):
MDGWYVDDRCTNCDVARQFAPGLIGEADGKSVVLRPPADDAENRRLHAAVFACPTRSIRPLTGRADQSLNPFPMHLDDGVLICGHNSPHTAGANSYLLPRPSGTSMMIDTPR

Organism: NCBI:txid67293

Foldseek 3Di:
DDFKWFDPQFQLLCQLCVQQPPQWDDDPRGITGPDDDPDPVNVLSLLCSLQQGQRSRIDTPVGHDDPVSHCPQDDPDDQKTWGGNDHPVQSSDTKIWHQDPVRDIDIDDDDD